Protein AF-A0A7S3APH1-F1 (afdb_monomer)

Sequence (126 aa):
SGLTRVREWVRQRAAGKGGDGRSWQSGADLAVQIRKLVDALNAQDIPTPGSVIDAFNKELITRVVAELREAVSRVKLPMPSETLDARARDEVRIARLKISKQTFGADADTLAGQNGFETAIDGILK

Radius of gyration: 26.79 Å; Cα contacts (8 Å, |Δi|>4): 59; chains: 1; bounding box: 62×33×63 Å

Solvent-accessible surface area (backbone atoms only — not comparable to full-atom values): 7409 Å² total; per-residue (Å²): 110,74,67,59,56,52,53,52,51,47,66,75,65,59,63,63,78,33,77,93,86,39,56,60,86,45,73,64,57,50,52,54,51,54,48,53,51,50,51,34,57,74,67,59,73,52,84,42,77,63,55,53,43,52,51,50,45,52,51,49,52,55,51,44,51,52,51,45,53,52,58,60,67,69,58,76,76,89,67,59,66,72,59,51,51,54,48,52,53,49,50,52,51,53,40,53,54,50,50,46,73,70,48,66,101,57,58,44,67,60,59,52,65,33,68,71,47,50,54,50,48,53,67,71,76,108

Secondary structure (DSSP, 8-state):
-HHHHHHHHHHHH-----GGGPPP-SHHHHHHHHHHHHHHHHTT-S--HHHHHHHHHHHHHHHHHHHHHHHHHTPPSS--HHHHHHHHHHHHHHHHHHHHHH-SSS-HHHHHSSHHHHHHHHHHH-

Foldseek 3Di:
DVVVVVVVVCVVPPPQDDPPPDHDPDPVSVVVVVVVVVVCVVVCVDPDPVNVLVVQLVVLLVVLLVVLLVQLVPDDDDDDPVVSVVSNVVSVVVSLVSSQVRHPPDHSCVSCPPPVNVVSSVVSVD

Structure (mmCIF, N/CA/C/O backbone):
data_AF-A0A7S3APH1-F1
#
_entry.id   AF-A0A7S3APH1-F1
#
loop_
_atom_site.group_PDB
_atom_site.id
_atom_site.type_symbol
_atom_site.label_atom_id
_atom_site.label_alt_id
_atom_site.label_comp_id
_atom_site.label_asym_id
_atom_site.label_entity_id
_atom_site.label_seq_id
_atom_site.pdbx_PDB_ins_code
_atom_site.Cartn_x
_atom_site.Cartn_y
_atom_site.Cartn_z
_atom_site.occupancy
_atom_site.B_iso_or_equiv
_atom_site.auth_seq_id
_atom_site.auth_comp_id
_atom_site.auth_asym_id
_atom_site.auth_atom_id
_atom_site.pdbx_PDB_model_num
ATOM 1 N N . SER A 1 1 ? 39.770 23.652 -35.343 1.00 71.19 1 SER A N 1
ATOM 2 C CA . SER A 1 1 ? 38.312 23.729 -35.110 1.00 71.19 1 SER A CA 1
ATOM 3 C C . SER A 1 1 ? 37.930 22.754 -34.003 1.00 71.19 1 SER A C 1
ATOM 5 O O . SER A 1 1 ? 38.343 21.600 -34.065 1.00 71.19 1 SER A O 1
ATOM 7 N N . GLY A 1 2 ? 37.185 23.195 -32.982 1.00 73.75 2 GLY A N 1
ATOM 8 C CA . GLY A 1 2 ? 36.760 22.339 -31.860 1.00 73.75 2 GLY A CA 1
ATOM 9 C C . GLY A 1 2 ? 35.919 21.129 -32.293 1.00 73.75 2 GLY A C 1
ATOM 10 O O . GLY A 1 2 ? 36.040 20.057 -31.709 1.00 73.75 2 GLY A O 1
ATOM 11 N N . LEU A 1 3 ? 35.171 21.257 -33.393 1.00 75.94 3 LEU A N 1
ATOM 12 C CA . LEU A 1 3 ? 34.396 20.171 -34.007 1.00 75.94 3 LEU A CA 1
ATOM 13 C C . LEU A 1 3 ? 35.266 19.006 -34.497 1.00 75.94 3 LEU A C 1
ATOM 15 O O . LEU A 1 3 ? 34.856 17.850 -34.397 1.00 75.94 3 LEU A O 1
ATOM 19 N N . THR A 1 4 ? 36.476 19.284 -34.988 1.00 80.81 4 THR A N 1
ATOM 20 C CA . THR A 1 4 ? 37.422 18.241 -35.414 1.00 80.81 4 THR A CA 1
ATOM 21 C C . THR A 1 4 ? 37.882 17.409 -34.216 1.00 80.81 4 THR A C 1
ATOM 23 O O . THR A 1 4 ? 37.876 16.184 -34.279 1.00 80.81 4 THR A O 1
ATOM 26 N N . ARG A 1 5 ? 38.161 18.073 -33.087 1.00 79.69 5 ARG A N 1
ATOM 27 C CA . ARG A 1 5 ? 38.590 17.433 -31.834 1.00 79.69 5 ARG A CA 1
ATOM 28 C C . ARG A 1 5 ? 37.489 16.564 -31.224 1.00 79.69 5 ARG A C 1
ATOM 30 O O . ARG A 1 5 ? 37.765 15.470 -30.746 1.00 79.69 5 ARG A O 1
ATOM 37 N N . VAL A 1 6 ? 36.237 17.024 -31.281 1.00 79.88 6 VAL A N 1
ATOM 38 C CA . VAL A 1 6 ? 35.072 16.250 -30.818 1.00 79.88 6 VAL A CA 1
ATOM 39 C C . VAL A 1 6 ? 34.847 15.020 -31.699 1.00 79.88 6 VAL A C 1
ATOM 41 O O . VAL A 1 6 ? 34.651 13.926 -31.178 1.00 79.88 6 VAL A O 1
ATOM 44 N N . ARG A 1 7 ? 34.932 15.158 -33.028 1.00 79.19 7 ARG A N 1
ATOM 45 C CA . ARG A 1 7 ? 34.791 14.024 -33.960 1.00 79.19 7 ARG A CA 1
ATOM 46 C C . ARG A 1 7 ? 35.842 12.942 -33.735 1.00 79.19 7 ARG A C 1
ATOM 48 O O . ARG A 1 7 ? 35.521 11.757 -33.771 1.00 79.19 7 ARG A O 1
ATOM 55 N N . GLU A 1 8 ? 37.082 13.349 -33.503 1.00 78.44 8 GLU A N 1
ATOM 56 C CA . GLU A 1 8 ? 38.196 12.437 -33.260 1.00 78.44 8 GLU A CA 1
ATOM 57 C C . GLU A 1 8 ? 38.066 11.734 -31.904 1.00 78.44 8 GLU A C 1
ATOM 59 O O . GLU A 1 8 ? 38.228 10.518 -31.818 1.00 78.44 8 GLU A O 1
ATOM 64 N N . TRP A 1 9 ? 37.631 12.467 -30.875 1.00 78.25 9 TRP A N 1
ATOM 65 C CA . TRP A 1 9 ? 37.317 11.908 -29.560 1.00 78.25 9 TRP A CA 1
ATOM 66 C C . TRP A 1 9 ? 36.186 10.873 -29.616 1.00 78.25 9 TRP A C 1
ATOM 68 O O . TRP A 1 9 ? 36.313 9.796 -29.033 1.00 78.25 9 TRP A O 1
ATOM 78 N N . VAL A 1 10 ? 35.107 11.159 -30.356 1.00 76.38 10 VAL A N 1
ATOM 79 C CA . VAL A 1 10 ? 33.996 10.213 -30.548 1.00 76.38 10 VAL A CA 1
ATOM 80 C C . VAL A 1 10 ? 34.470 8.979 -31.309 1.00 76.38 10 VAL A C 1
ATOM 82 O O . VAL A 1 10 ? 34.169 7.874 -30.881 1.00 76.38 10 VAL A O 1
ATOM 85 N N . ARG A 1 11 ? 35.263 9.123 -32.379 1.00 72.50 11 ARG A N 1
ATOM 86 C CA . ARG A 1 11 ? 35.810 7.966 -33.113 1.00 72.50 11 ARG A CA 1
ATOM 87 C C . ARG A 1 11 ? 36.689 7.064 -32.252 1.00 72.50 11 ARG A C 1
ATOM 89 O O . ARG A 1 11 ? 36.605 5.852 -32.387 1.00 72.50 11 ARG A O 1
ATOM 96 N N . GLN A 1 12 ? 37.518 7.641 -31.385 1.00 73.12 12 GLN A N 1
ATOM 97 C CA . GLN A 1 12 ? 38.418 6.869 -30.525 1.00 73.12 12 GLN A CA 1
ATOM 98 C C . GLN A 1 12 ? 37.690 6.164 -29.371 1.00 73.12 12 GLN A C 1
ATOM 100 O O . GLN A 1 12 ? 38.168 5.142 -28.889 1.00 73.12 12 GLN A O 1
ATOM 105 N N . ARG A 1 13 ? 36.553 6.705 -28.905 1.00 69.19 13 ARG A N 1
ATOM 106 C CA . ARG A 1 13 ? 35.825 6.189 -27.728 1.00 69.19 13 ARG A CA 1
ATOM 107 C C . ARG A 1 13 ? 34.507 5.491 -28.028 1.00 69.19 13 ARG A C 1
ATOM 109 O O . ARG A 1 13 ? 34.006 4.778 -27.160 1.00 69.19 13 ARG A O 1
ATOM 116 N N . ALA A 1 14 ? 33.944 5.663 -29.218 1.00 64.44 14 ALA A N 1
ATOM 117 C CA . ALA A 1 14 ? 32.793 4.902 -29.678 1.00 64.44 14 ALA A CA 1
ATOM 118 C C . ALA A 1 14 ? 33.245 3.484 -30.058 1.00 64.44 14 ALA A C 1
ATOM 120 O O . ALA A 1 14 ? 33.213 3.087 -31.219 1.00 64.44 14 ALA A O 1
ATOM 121 N N . ALA A 1 15 ? 33.682 2.710 -29.063 1.00 59.44 15 ALA A N 1
ATOM 122 C CA . ALA A 1 15 ? 33.668 1.262 -29.176 1.00 59.44 15 ALA A CA 1
ATOM 123 C C . ALA A 1 15 ? 32.227 0.864 -29.510 1.00 59.44 15 ALA A C 1
ATOM 125 O O . ALA A 1 15 ? 31.302 1.364 -28.863 1.00 59.44 15 ALA A O 1
ATOM 126 N N . GLY A 1 16 ? 32.027 0.033 -30.536 1.00 57.59 16 GLY A N 1
ATOM 127 C CA . GLY A 1 16 ? 30.706 -0.468 -30.906 1.00 57.59 16 GLY A CA 1
ATOM 128 C C . GLY A 1 16 ? 30.073 -1.136 -29.692 1.00 57.59 16 GLY A C 1
ATOM 129 O O . GLY A 1 16 ? 30.406 -2.271 -29.369 1.00 57.59 16 GLY A O 1
ATOM 130 N N . LYS A 1 17 ? 29.224 -0.403 -28.968 1.00 57.47 17 LYS A N 1
ATOM 131 C CA . LYS A 1 17 ? 28.562 -0.905 -27.771 1.00 57.47 17 LYS A CA 1
ATOM 132 C C . LYS A 1 17 ? 27.416 -1.778 -28.236 1.00 57.47 17 LYS A C 1
ATOM 134 O O . LYS A 1 17 ? 26.419 -1.260 -28.722 1.00 57.47 17 LYS A O 1
ATOM 139 N N . GLY A 1 18 ? 27.562 -3.082 -28.086 1.00 57.16 18 GLY A N 1
ATOM 140 C CA . GLY A 1 18 ? 26.416 -3.966 -27.978 1.00 57.16 18 GLY A CA 1
ATOM 141 C C . GLY A 1 18 ? 26.399 -4.661 -26.624 1.00 57.16 18 GLY A C 1
ATOM 142 O O . GLY A 1 18 ? 27.348 -4.580 -25.840 1.00 57.16 18 GLY A O 1
ATOM 143 N N . GLY A 1 19 ? 25.259 -5.273 -26.316 1.00 51.59 19 GLY A N 1
ATOM 144 C CA . GLY A 1 19 ? 25.083 -6.036 -25.085 1.00 51.59 19 GLY A CA 1
ATOM 145 C C . GLY A 1 19 ? 26.003 -7.256 -25.063 1.00 51.59 19 GLY A C 1
ATOM 146 O O . GLY A 1 19 ? 26.282 -7.844 -26.108 1.00 51.59 19 GLY A O 1
ATOM 147 N N . ASP A 1 20 ? 26.450 -7.636 -23.865 1.00 55.00 20 ASP A N 1
ATOM 148 C CA . ASP A 1 20 ? 27.185 -8.885 -23.615 1.00 55.00 20 ASP A CA 1
ATOM 149 C C . ASP A 1 20 ? 28.603 -8.951 -24.230 1.00 55.00 20 ASP A C 1
ATOM 151 O O . ASP A 1 20 ? 29.110 -10.014 -24.584 1.00 55.00 20 ASP A O 1
ATOM 155 N N . GLY A 1 21 ? 29.251 -7.791 -24.406 1.00 56.50 21 GLY A N 1
ATOM 156 C CA . GLY A 1 21 ? 30.622 -7.695 -24.929 1.00 56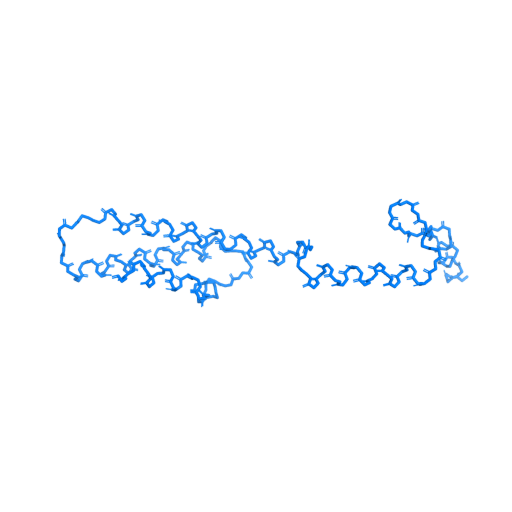.50 21 GLY A CA 1
ATOM 157 C C . GLY A 1 21 ? 30.750 -7.827 -26.453 1.00 56.50 21 GLY A C 1
ATOM 158 O O . GLY A 1 21 ? 31.865 -7.835 -26.971 1.00 56.50 21 GLY A O 1
ATOM 159 N N . ARG A 1 22 ? 29.633 -7.898 -27.189 1.00 58.16 22 ARG A N 1
ATOM 160 C CA . ARG A 1 22 ? 29.608 -7.922 -28.662 1.00 58.16 22 ARG A CA 1
ATOM 161 C C . ARG A 1 22 ? 29.281 -6.544 -29.219 1.00 58.16 22 ARG A C 1
ATOM 163 O O . ARG A 1 22 ? 28.444 -5.852 -28.660 1.00 58.16 22 ARG A O 1
ATOM 170 N N . SER A 1 23 ? 29.889 -6.145 -30.333 1.00 61.75 23 SER A N 1
ATOM 171 C CA . SER A 1 23 ? 29.469 -4.946 -31.066 1.00 61.75 23 SER A CA 1
ATOM 172 C C . SER A 1 23 ? 28.182 -5.222 -31.848 1.00 61.75 23 SER A C 1
ATOM 174 O O . SER A 1 23 ? 28.036 -6.286 -32.448 1.00 61.75 23 SER A O 1
ATOM 176 N N . TRP A 1 24 ? 27.232 -4.280 -31.848 1.00 63.69 24 TRP A N 1
ATOM 177 C CA . TRP A 1 24 ? 26.072 -4.358 -32.743 1.00 63.69 24 TRP A CA 1
ATOM 178 C C . TRP A 1 24 ? 26.559 -4.306 -34.193 1.00 63.69 24 TRP A C 1
ATOM 180 O O . TRP A 1 24 ? 27.200 -3.334 -34.595 1.00 63.69 24 TRP A O 1
ATOM 190 N N . GLN A 1 25 ? 26.308 -5.373 -34.953 1.00 64.12 25 GLN A N 1
ATOM 191 C CA . GLN A 1 25 ? 26.859 -5.549 -36.298 1.00 64.12 25 GLN A CA 1
ATOM 192 C C . GLN A 1 25 ? 26.002 -4.855 -37.366 1.00 64.12 25 GLN A C 1
ATOM 194 O O . GLN A 1 25 ? 26.512 -4.509 -38.430 1.00 64.12 25 GLN A O 1
ATOM 199 N N . SER A 1 26 ? 24.721 -4.595 -37.080 1.00 74.56 26 SER A N 1
ATOM 200 C CA . SER A 1 26 ? 23.793 -3.936 -37.999 1.00 74.56 26 SER A CA 1
ATOM 201 C C . SER A 1 26 ? 22.717 -3.097 -37.292 1.00 74.56 26 SER A C 1
ATOM 203 O O . SER A 1 26 ? 22.434 -3.259 -36.104 1.00 74.56 26 SER A O 1
ATOM 205 N N . GLY A 1 27 ? 22.056 -2.212 -38.049 1.00 71.81 27 GLY A N 1
ATOM 206 C CA . GLY A 1 27 ? 20.876 -1.481 -37.569 1.00 71.81 27 GLY A CA 1
ATOM 207 C C . GLY A 1 27 ? 19.672 -2.387 -37.270 1.00 71.81 27 GLY A C 1
ATOM 208 O O . GLY A 1 27 ? 18.841 -2.040 -36.434 1.00 71.81 27 GLY A O 1
ATOM 209 N N . ALA A 1 28 ? 19.602 -3.567 -37.897 1.00 77.75 28 ALA A N 1
ATOM 210 C CA . ALA A 1 28 ? 18.576 -4.565 -37.604 1.00 77.75 28 ALA A CA 1
ATOM 211 C C . ALA A 1 28 ? 18.768 -5.171 -36.204 1.00 77.75 28 ALA A C 1
ATOM 213 O O . ALA A 1 28 ? 17.794 -5.314 -35.465 1.00 77.75 28 ALA A O 1
ATOM 214 N N . ASP A 1 29 ? 20.015 -5.431 -35.797 1.00 68.38 29 ASP A N 1
ATOM 215 C CA . ASP A 1 29 ? 20.326 -5.923 -34.447 1.00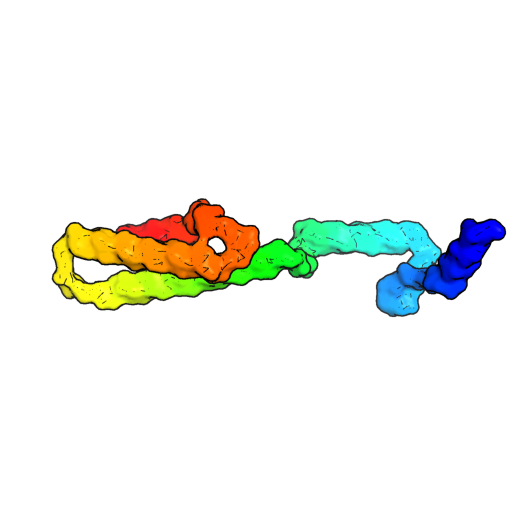 68.38 29 ASP A CA 1
ATOM 216 C C . ASP A 1 29 ? 19.892 -4.918 -33.378 1.00 68.38 29 ASP A C 1
ATOM 218 O O . ASP A 1 29 ? 19.304 -5.290 -32.363 1.00 68.38 29 ASP A O 1
ATOM 222 N N . LEU A 1 30 ? 20.119 -3.628 -33.634 1.00 72.44 30 LEU A N 1
ATOM 223 C CA . LEU A 1 30 ? 19.660 -2.551 -32.763 1.00 72.44 30 LEU A CA 1
ATOM 224 C C . LEU A 1 30 ? 18.129 -2.508 -32.668 1.00 72.44 30 LEU A C 1
ATOM 226 O O . LEU A 1 30 ? 17.585 -2.434 -31.567 1.00 72.44 30 LEU A O 1
ATOM 230 N N . ALA A 1 31 ? 17.425 -2.602 -33.798 1.00 76.38 31 ALA A N 1
ATOM 231 C CA . ALA A 1 31 ? 15.963 -2.597 -33.818 1.00 76.38 31 ALA A CA 1
ATOM 232 C C . ALA A 1 31 ? 15.366 -3.762 -33.008 1.00 76.38 31 ALA A C 1
ATOM 234 O O . ALA A 1 31 ? 14.399 -3.572 -32.271 1.00 76.38 31 ALA A O 1
ATOM 235 N N . VAL A 1 32 ? 15.976 -4.950 -33.081 1.00 77.62 32 VAL A N 1
ATOM 236 C CA . VAL A 1 32 ? 15.568 -6.118 -32.285 1.00 77.62 32 VAL A CA 1
ATOM 237 C C . VAL A 1 32 ? 15.758 -5.870 -30.786 1.00 77.62 32 VAL A C 1
ATOM 239 O O . VAL A 1 32 ? 14.885 -6.227 -29.998 1.00 77.62 32 VAL A O 1
ATOM 242 N N . GLN A 1 33 ? 16.860 -5.241 -30.372 1.00 71.00 33 GLN A N 1
ATOM 243 C CA . GLN A 1 33 ? 17.101 -4.933 -28.956 1.00 71.00 33 GLN A CA 1
ATOM 244 C C . GLN A 1 33 ? 16.170 -3.839 -28.427 1.00 71.00 33 GLN A C 1
ATOM 246 O O . GLN A 1 33 ? 15.653 -3.966 -27.320 1.00 71.00 33 GLN A O 1
ATOM 251 N N . ILE A 1 34 ? 15.897 -2.801 -29.225 1.00 77.50 34 ILE A N 1
ATOM 252 C CA . ILE A 1 34 ? 14.908 -1.770 -28.878 1.00 77.50 34 ILE A CA 1
ATOM 253 C C . ILE A 1 34 ? 13.536 -2.410 -28.691 1.00 77.50 34 ILE A C 1
ATOM 255 O O . ILE A 1 34 ? 12.859 -2.121 -27.710 1.00 77.50 34 ILE A O 1
ATOM 259 N N . ARG A 1 35 ? 13.144 -3.321 -29.588 1.00 79.25 35 ARG A N 1
ATOM 260 C CA . ARG A 1 35 ? 11.867 -4.027 -29.479 1.00 79.25 35 ARG A CA 1
ATOM 261 C C . ARG A 1 35 ? 11.787 -4.868 -28.208 1.00 79.25 35 ARG A C 1
ATOM 263 O O . ARG A 1 35 ? 10.822 -4.730 -27.476 1.00 79.25 35 ARG A O 1
ATOM 270 N N . LYS A 1 36 ? 12.831 -5.640 -27.888 1.00 71.25 36 LYS A N 1
ATOM 271 C CA . LYS A 1 36 ? 12.909 -6.401 -26.627 1.00 71.25 36 LYS A CA 1
ATOM 272 C C . LYS A 1 36 ? 12.800 -5.509 -25.393 1.00 71.25 36 LYS A C 1
ATOM 274 O O . LYS A 1 36 ? 12.134 -5.882 -24.436 1.00 71.25 36 LYS A O 1
ATOM 279 N N . LEU A 1 37 ? 13.441 -4.341 -25.413 1.00 67.81 37 LEU A N 1
ATOM 280 C CA . LEU A 1 37 ? 13.355 -3.379 -24.317 1.00 67.81 37 LEU A CA 1
ATOM 281 C C . LEU A 1 37 ? 11.937 -2.813 -24.182 1.00 67.81 37 LEU A C 1
ATOM 283 O O . LEU A 1 37 ? 11.419 -2.745 -23.076 1.00 67.81 37 LEU A O 1
ATOM 287 N N . VAL A 1 38 ? 11.304 -2.433 -25.293 1.00 76.69 38 VAL A N 1
ATOM 288 C CA . VAL A 1 38 ? 9.918 -1.941 -25.304 1.00 76.69 38 VAL A CA 1
ATOM 289 C C . VAL A 1 38 ? 8.949 -3.024 -24.838 1.00 76.69 38 VAL A C 1
ATOM 291 O O . VAL A 1 38 ? 8.078 -2.737 -24.026 1.00 76.69 38 VAL A O 1
ATOM 294 N N . ASP A 1 39 ? 9.128 -4.266 -25.281 1.00 74.44 39 ASP A N 1
ATOM 295 C CA . ASP A 1 39 ? 8.304 -5.398 -24.858 1.00 74.44 39 ASP A CA 1
ATOM 296 C C . ASP A 1 39 ? 8.475 -5.674 -23.354 1.00 74.44 39 ASP A C 1
ATOM 298 O O . ASP A 1 39 ? 7.481 -5.843 -22.658 1.00 74.44 39 ASP A O 1
ATOM 302 N N . ALA A 1 40 ? 9.702 -5.621 -22.823 1.00 63.75 40 ALA A N 1
ATOM 303 C CA . ALA A 1 40 ? 9.969 -5.772 -21.388 1.00 63.75 40 ALA A CA 1
ATOM 304 C C . ALA A 1 40 ? 9.411 -4.609 -20.545 1.00 63.75 40 ALA A C 1
ATOM 306 O O . ALA A 1 40 ? 8.900 -4.824 -19.447 1.00 63.75 40 ALA A O 1
ATOM 307 N N . LEU A 1 41 ? 9.472 -3.376 -21.061 1.00 61.22 41 LEU A N 1
ATOM 308 C CA . LEU A 1 41 ? 8.847 -2.210 -20.428 1.00 61.22 41 LEU A CA 1
ATOM 309 C C . LEU A 1 41 ? 7.320 -2.343 -20.411 1.00 61.22 41 LEU A C 1
ATOM 311 O O . LEU A 1 41 ? 6.695 -2.105 -19.380 1.00 61.22 41 LEU A 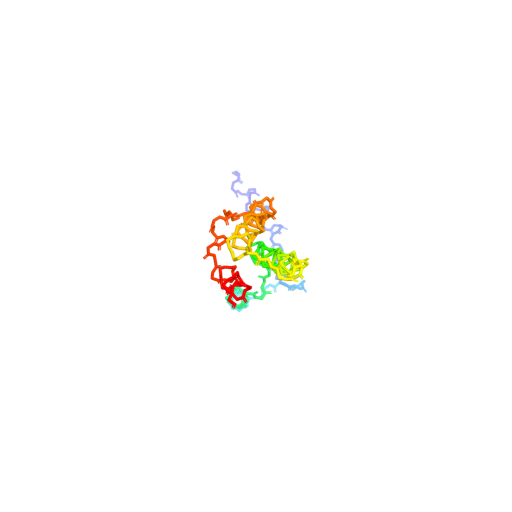O 1
ATOM 315 N N . ASN A 1 42 ? 6.727 -2.765 -21.529 1.00 69.06 42 ASN A N 1
ATOM 316 C CA . ASN A 1 42 ? 5.288 -2.999 -21.645 1.00 69.06 42 ASN A CA 1
ATOM 317 C C . ASN A 1 42 ? 4.819 -4.167 -20.767 1.00 69.06 42 ASN A C 1
ATOM 319 O O . ASN A 1 42 ? 3.717 -4.121 -20.230 1.00 69.06 42 ASN A O 1
ATOM 323 N N . ALA A 1 43 ? 5.652 -5.195 -20.599 1.00 68.38 43 ALA A N 1
ATOM 324 C CA . ALA A 1 43 ? 5.377 -6.344 -19.742 1.00 68.38 43 ALA A CA 1
ATOM 325 C C . ALA A 1 43 ? 5.558 -6.053 -18.240 1.00 68.38 43 ALA A C 1
ATOM 327 O O . ALA A 1 43 ? 5.293 -6.935 -17.430 1.00 68.38 43 ALA A O 1
ATOM 328 N N . GLN A 1 44 ? 6.006 -4.847 -17.856 1.00 58.84 44 GLN A N 1
ATOM 329 C CA . GLN A 1 44 ? 6.415 -4.512 -16.481 1.00 58.84 44 GLN A CA 1
ATOM 330 C C . GLN A 1 44 ? 7.515 -5.438 -15.915 1.00 58.84 44 GLN A C 1
ATOM 332 O O . GLN A 1 44 ? 7.728 -5.479 -14.706 1.00 58.84 44 GLN A O 1
ATOM 337 N N . ASP A 1 45 ? 8.256 -6.139 -16.780 1.00 61.25 45 ASP A N 1
ATOM 338 C CA . ASP A 1 45 ? 9.322 -7.083 -16.401 1.00 61.25 45 ASP A CA 1
ATOM 339 C C . ASP A 1 45 ? 10.580 -6.368 -15.878 1.00 61.25 45 ASP A C 1
ATOM 341 O O . ASP A 1 45 ? 11.447 -6.970 -15.244 1.00 61.25 45 ASP A O 1
ATOM 345 N N . ILE A 1 46 ? 10.692 -5.064 -16.139 1.00 55.91 46 ILE A N 1
ATOM 346 C CA . ILE A 1 46 ? 11.738 -4.209 -15.581 1.00 55.91 46 ILE A CA 1
ATOM 347 C C . ILE A 1 46 ? 11.137 -3.474 -14.383 1.00 55.91 46 ILE A C 1
ATOM 349 O O . ILE A 1 46 ? 10.223 -2.669 -14.584 1.00 55.91 46 ILE A O 1
ATOM 353 N N . PRO A 1 47 ? 11.662 -3.675 -13.157 1.00 53.69 47 PRO A N 1
ATOM 354 C CA . PRO A 1 47 ? 11.263 -2.877 -12.013 1.00 53.69 47 PRO A CA 1
ATOM 355 C C . PRO A 1 47 ? 11.538 -1.408 -12.327 1.00 53.69 47 PRO A C 1
ATOM 357 O O . PRO A 1 47 ? 12.687 -0.970 -12.413 1.00 53.69 47 PRO A O 1
ATOM 360 N N . THR A 1 48 ? 10.479 -0.641 -12.542 1.00 61.69 48 THR A N 1
ATOM 361 C CA . THR A 1 48 ? 10.589 0.810 -12.622 1.00 61.69 48 THR A CA 1
ATOM 362 C C . THR A 1 48 ? 10.640 1.358 -11.194 1.00 61.69 48 THR A C 1
ATOM 364 O O . THR A 1 48 ? 10.126 0.729 -10.267 1.00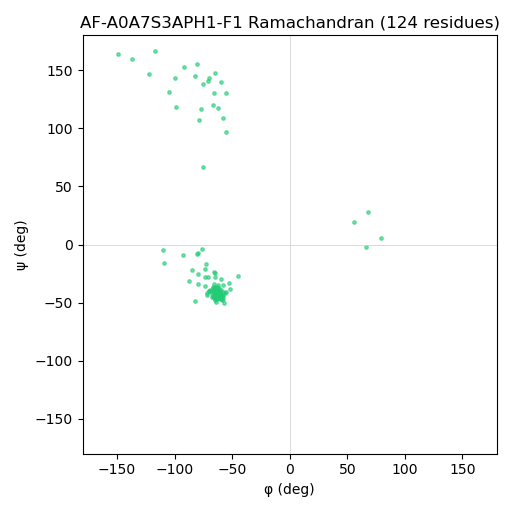 61.69 48 THR A O 1
ATOM 367 N N . PRO A 1 49 ? 11.218 2.547 -10.963 1.00 60.12 49 PRO A N 1
ATOM 368 C CA . PRO A 1 49 ? 11.129 3.189 -9.652 1.00 60.12 49 PRO A CA 1
ATOM 369 C C . PRO A 1 49 ? 9.678 3.303 -9.149 1.00 60.12 49 PRO A C 1
ATOM 371 O O . PRO A 1 49 ? 9.432 3.137 -7.958 1.00 60.12 49 PRO A O 1
ATOM 374 N N . GLY A 1 50 ? 8.715 3.489 -10.064 1.00 61.47 50 GLY A N 1
ATOM 375 C CA . GLY A 1 50 ? 7.281 3.461 -9.762 1.00 61.47 50 GLY A CA 1
ATOM 376 C C . GLY A 1 50 ? 6.796 2.100 -9.258 1.00 61.47 50 GLY A C 1
ATOM 377 O O . GLY A 1 50 ? 6.175 2.040 -8.205 1.00 61.47 50 GLY A O 1
ATOM 378 N N . SER A 1 51 ? 7.168 0.992 -9.912 1.00 64.56 51 SER A N 1
ATOM 379 C CA . SER A 1 51 ? 6.737 -0.348 -9.478 1.00 64.56 51 SER A CA 1
ATOM 380 C C . SER A 1 51 ? 7.297 -0.752 -8.109 1.00 64.56 51 SER A C 1
ATOM 382 O O . SER A 1 51 ? 6.677 -1.537 -7.396 1.00 64.56 51 SER A O 1
ATOM 384 N N . VAL A 1 52 ? 8.462 -0.222 -7.720 1.00 66.75 52 VAL A N 1
ATOM 385 C CA . VAL A 1 52 ? 9.030 -0.438 -6.377 1.00 66.75 52 VAL A CA 1
ATOM 386 C C . VAL A 1 52 ? 8.242 0.334 -5.317 1.00 66.75 52 VAL A C 1
ATOM 388 O O . VAL A 1 52 ? 7.934 -0.219 -4.262 1.00 66.75 52 VAL A O 1
ATOM 391 N N . ILE A 1 53 ? 7.881 1.588 -5.605 1.00 73.50 53 ILE A N 1
ATOM 392 C CA . ILE A 1 53 ? 7.045 2.411 -4.719 1.00 73.50 53 ILE A CA 1
ATOM 393 C C . ILE A 1 53 ? 5.659 1.774 -4.553 1.00 73.50 53 ILE A C 1
ATOM 395 O O . ILE A 1 53 ? 5.173 1.645 -3.431 1.00 73.50 53 ILE A O 1
ATOM 399 N N . ASP A 1 54 ? 5.056 1.303 -5.644 1.00 72.62 54 ASP A N 1
ATOM 400 C CA . ASP A 1 54 ? 3.750 0.644 -5.618 1.00 72.62 54 ASP A CA 1
ATOM 401 C C . ASP A 1 54 ? 3.779 -0.662 -4.816 1.00 72.62 54 ASP A C 1
ATOM 403 O O . ASP A 1 54 ? 2.878 -0.923 -4.016 1.00 72.62 54 ASP A O 1
ATOM 407 N N . ALA A 1 55 ? 4.835 -1.470 -4.970 1.00 75.44 55 ALA A N 1
ATOM 408 C CA . ALA A 1 55 ? 5.020 -2.686 -4.183 1.00 75.44 55 ALA A CA 1
ATOM 409 C C . ALA A 1 55 ? 5.142 -2.380 -2.681 1.00 75.44 55 ALA A C 1
ATOM 411 O O . ALA A 1 55 ? 4.483 -3.031 -1.868 1.00 75.44 55 ALA A O 1
ATOM 412 N N . PHE A 1 56 ? 5.917 -1.353 -2.318 1.00 78.06 56 PHE A N 1
ATOM 413 C CA . PHE A 1 56 ? 6.070 -0.926 -0.928 1.00 78.06 56 PHE A CA 1
ATOM 414 C C . PHE A 1 56 ? 4.751 -0.413 -0.338 1.00 78.06 56 PHE A C 1
ATOM 416 O O . PHE A 1 56 ? 4.355 -0.814 0.757 1.00 78.06 56 PHE A O 1
ATOM 423 N N . ASN A 1 57 ? 4.035 0.438 -1.076 1.00 79.31 57 ASN A N 1
ATOM 424 C CA . ASN A 1 57 ? 2.752 0.983 -0.642 1.00 79.31 57 ASN A CA 1
ATOM 425 C C . ASN A 1 57 ? 1.694 -0.129 -0.494 1.00 79.31 57 ASN A C 1
ATOM 427 O O . ASN A 1 57 ? 0.927 -0.130 0.470 1.00 79.31 57 ASN A O 1
ATOM 431 N N . LYS A 1 58 ? 1.693 -1.138 -1.375 1.00 82.44 58 LYS A N 1
ATOM 432 C CA . LYS A 1 58 ? 0.818 -2.318 -1.261 1.00 82.44 58 LYS A CA 1
ATOM 433 C C . LYS A 1 58 ? 1.132 -3.164 -0.025 1.00 82.44 58 LYS A C 1
ATOM 435 O O . LYS A 1 58 ? 0.215 -3.619 0.665 1.00 82.44 58 LYS A O 1
ATOM 440 N N . GLU A 1 59 ? 2.411 -3.376 0.270 1.00 83.31 59 GLU A N 1
ATOM 441 C CA . GLU A 1 59 ? 2.839 -4.092 1.473 1.00 83.31 59 GLU A CA 1
ATOM 442 C C . GLU A 1 59 ? 2.446 -3.328 2.746 1.00 83.31 59 GLU A C 1
ATOM 444 O O . GLU A 1 59 ? 1.907 -3.915 3.688 1.00 83.31 59 GLU A O 1
ATOM 449 N N . LEU A 1 60 ? 2.636 -2.005 2.750 1.00 83.12 60 LEU A N 1
ATOM 450 C CA . LEU A 1 60 ? 2.218 -1.123 3.837 1.00 83.12 60 LEU A CA 1
ATOM 451 C C . LEU A 1 60 ? 0.713 -1.236 4.111 1.00 83.12 60 LEU A C 1
ATOM 453 O O . LEU A 1 60 ? 0.324 -1.456 5.258 1.00 83.12 60 LEU A O 1
ATOM 457 N N . ILE A 1 61 ? -0.125 -1.127 3.074 1.00 83.38 61 ILE A N 1
ATOM 458 C CA . ILE A 1 61 ? -1.584 -1.262 3.205 1.00 83.38 61 ILE A CA 1
ATOM 459 C C . ILE A 1 61 ? -1.935 -2.628 3.801 1.00 83.38 61 ILE A C 1
ATOM 461 O O . ILE A 1 61 ? -2.698 -2.703 4.762 1.00 83.38 61 ILE A O 1
ATOM 465 N N . THR A 1 62 ? -1.335 -3.702 3.283 1.00 84.88 62 THR A N 1
ATOM 466 C CA . THR A 1 62 ? -1.583 -5.072 3.760 1.00 84.88 62 THR A CA 1
ATOM 467 C C . THR A 1 62 ? -1.275 -5.211 5.253 1.00 84.88 62 THR A C 1
ATOM 469 O O . THR A 1 62 ? -2.077 -5.763 6.009 1.00 84.88 62 THR A O 1
ATOM 472 N N . ARG A 1 63 ? -0.143 -4.658 5.700 1.00 87.00 63 ARG A N 1
ATOM 473 C CA . ARG A 1 63 ? 0.270 -4.673 7.108 1.00 87.00 63 ARG A CA 1
ATOM 474 C C . ARG A 1 63 ? -0.686 -3.879 7.996 1.00 87.00 63 ARG A C 1
ATOM 476 O O . ARG A 1 63 ? -1.129 -4.383 9.022 1.00 87.00 63 ARG A O 1
ATOM 483 N N . VAL A 1 64 ? -1.038 -2.659 7.591 1.00 87.19 64 VAL A N 1
ATOM 484 C CA . VAL A 1 64 ? -1.924 -1.783 8.373 1.00 87.19 64 VAL A CA 1
ATOM 485 C C . VAL A 1 64 ? -3.329 -2.378 8.499 1.00 87.19 64 VAL A C 1
ATOM 487 O O . VAL A 1 64 ? -3.931 -2.300 9.568 1.00 87.19 64 VAL A O 1
ATOM 490 N N . VAL A 1 65 ? -3.843 -3.017 7.446 1.00 86.00 65 VAL A N 1
ATOM 491 C CA . VAL A 1 65 ? -5.130 -3.730 7.483 1.00 86.00 65 VAL A CA 1
ATOM 492 C C . VAL A 1 65 ? -5.077 -4.920 8.446 1.00 86.00 65 VAL A C 1
ATOM 494 O O . VAL A 1 65 ? -6.022 -5.133 9.207 1.00 86.00 65 VAL A O 1
ATOM 497 N N . ALA A 1 66 ? -3.980 -5.681 8.459 1.00 87.50 66 ALA A N 1
ATOM 498 C CA . ALA A 1 66 ? -3.803 -6.776 9.412 1.00 87.50 66 ALA A CA 1
ATOM 499 C C . ALA A 1 66 ? -3.786 -6.267 10.865 1.00 87.50 66 ALA A C 1
ATOM 501 O O . ALA A 1 66 ? -4.480 -6.821 11.717 1.00 87.50 66 ALA A O 1
ATOM 502 N N . GLU A 1 67 ? -3.075 -5.168 11.134 1.00 88.56 67 GLU A N 1
ATOM 503 C CA . GLU A 1 67 ? -3.059 -4.518 12.451 1.00 88.56 67 GLU A CA 1
ATOM 504 C C . GLU A 1 67 ? -4.447 -4.011 12.870 1.00 88.56 67 GLU A C 1
ATOM 506 O O . GLU A 1 67 ? -4.844 -4.194 14.021 1.00 88.56 67 GLU A O 1
ATOM 511 N N . LEU A 1 68 ? -5.203 -3.409 11.945 1.00 86.31 68 LEU A N 1
ATOM 512 C CA . LEU A 1 68 ? -6.580 -2.973 12.188 1.00 86.31 68 LEU A CA 1
ATOM 513 C C . LEU A 1 68 ? -7.470 -4.160 12.571 1.00 86.31 68 LEU A C 1
ATOM 515 O O . LEU A 1 68 ? -8.205 -4.095 13.555 1.00 86.31 68 LEU A O 1
ATOM 519 N N . ARG A 1 69 ? -7.377 -5.266 11.825 1.00 87.00 69 ARG A N 1
ATOM 520 C CA . ARG A 1 69 ? -8.139 -6.486 12.107 1.00 87.00 69 ARG A CA 1
ATOM 521 C C . ARG A 1 69 ? -7.806 -7.048 13.485 1.00 87.00 69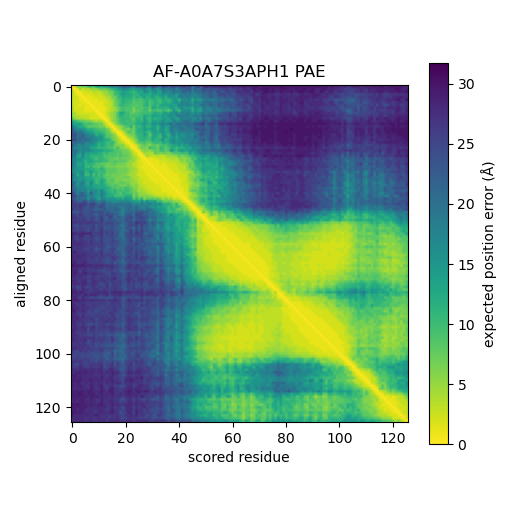 ARG A C 1
ATOM 523 O O . ARG A 1 69 ? -8.713 -7.428 14.223 1.00 87.00 69 ARG A O 1
ATOM 530 N N . GLU A 1 70 ? -6.527 -7.075 13.853 1.00 88.12 70 GLU A N 1
ATOM 531 C CA . GLU A 1 70 ? -6.127 -7.476 15.199 1.00 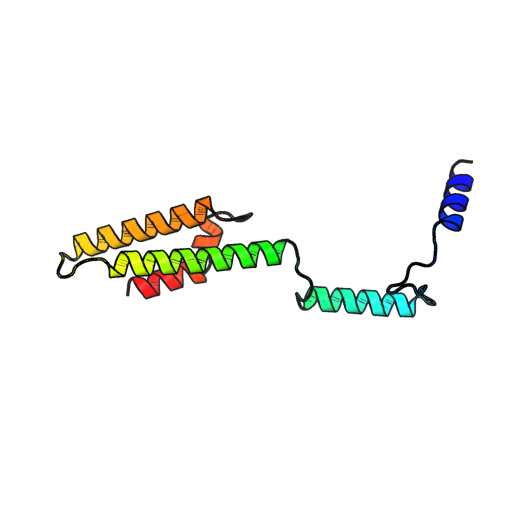88.12 70 GLU A CA 1
ATOM 532 C C . GLU A 1 70 ? -6.696 -6.542 16.270 1.00 88.12 70 GLU A C 1
ATOM 534 O O . GLU A 1 70 ? -7.229 -7.024 17.270 1.00 88.12 70 GLU A O 1
ATOM 539 N N . ALA A 1 71 ? -6.613 -5.225 16.070 1.00 85.19 71 ALA A N 1
ATOM 540 C CA . ALA A 1 71 ? -7.112 -4.239 17.023 1.00 85.19 71 ALA A CA 1
ATOM 541 C C . ALA A 1 71 ? -8.619 -4.400 17.270 1.00 85.19 71 ALA A C 1
ATOM 543 O O . ALA A 1 71 ? -9.050 -4.457 18.423 1.00 85.19 71 ALA A O 1
ATOM 544 N N . VAL A 1 72 ? -9.400 -4.577 16.201 1.00 84.31 72 VAL A N 1
ATOM 545 C CA . VAL A 1 72 ? -10.845 -4.833 16.285 1.00 84.31 72 VAL A CA 1
ATOM 546 C C . VAL A 1 72 ? -11.132 -6.187 16.949 1.00 84.31 72 VAL A C 1
ATOM 548 O O . VAL A 1 72 ? -12.013 -6.273 17.799 1.00 84.31 72 VAL A O 1
ATOM 551 N N . SER A 1 73 ? -10.354 -7.237 16.659 1.00 84.19 73 SER A N 1
ATOM 552 C CA . SER A 1 73 ? -10.559 -8.570 17.261 1.00 84.19 73 SER A CA 1
ATOM 553 C C . SER A 1 73 ? -10.310 -8.632 18.775 1.00 84.19 73 SER A C 1
ATOM 555 O O . SER A 1 73 ? -10.835 -9.512 19.455 1.00 84.19 73 SER A O 1
ATOM 557 N N . ARG A 1 74 ? -9.512 -7.706 19.324 1.00 86.06 74 ARG A N 1
ATOM 558 C CA . ARG A 1 74 ? -9.200 -7.634 20.764 1.00 86.06 74 ARG A CA 1
ATOM 559 C C . ARG A 1 74 ? -10.305 -6.967 21.581 1.00 86.06 74 ARG A C 1
ATOM 561 O O . ARG A 1 74 ? -10.232 -6.959 22.813 1.00 86.06 74 ARG A O 1
ATOM 568 N N . VAL A 1 75 ? -11.311 -6.400 20.921 1.00 83.31 75 VAL A N 1
ATOM 569 C CA . VAL A 1 75 ? -12.458 -5.783 21.579 1.00 83.31 75 VAL A CA 1
ATOM 570 C C . VAL A 1 75 ? -13.267 -6.863 22.299 1.00 83.31 75 VAL A C 1
ATOM 572 O O . VAL A 1 75 ? -13.754 -7.817 21.696 1.00 83.31 75 VAL A O 1
ATOM 575 N N . LYS A 1 76 ? -13.404 -6.725 23.621 1.00 80.81 76 LYS A N 1
ATOM 576 C CA . LYS A 1 76 ? -14.200 -7.649 24.433 1.00 80.81 76 LYS A CA 1
ATOM 577 C C . LYS A 1 76 ? -15.684 -7.342 24.260 1.00 80.81 76 LYS A C 1
ATOM 579 O O . LYS A 1 76 ? -16.147 -6.276 24.654 1.00 80.81 76 LYS A O 1
ATOM 584 N N . LEU A 1 77 ? -16.412 -8.302 23.703 1.00 82.81 77 LEU A N 1
ATOM 585 C CA . LEU A 1 77 ? -17.868 -8.285 23.592 1.00 82.81 77 LEU A CA 1
ATOM 586 C C . LEU A 1 77 ? -18.504 -8.992 24.811 1.00 82.81 77 LEU A C 1
ATOM 588 O O . LEU A 1 77 ? -17.870 -9.886 25.377 1.00 82.81 77 LEU A O 1
ATOM 592 N N . PRO A 1 78 ? -19.743 -8.645 25.215 1.00 85.44 78 PRO A N 1
ATOM 593 C CA . PRO A 1 78 ? -20.634 -7.656 24.606 1.00 85.44 78 PRO A CA 1
ATOM 594 C C . PRO A 1 78 ? -20.319 -6.220 25.046 1.00 85.44 78 PRO A C 1
ATOM 596 O O . PRO A 1 78 ? -19.980 -5.963 26.198 1.00 85.44 78 PRO A O 1
ATOM 599 N N . MET A 1 79 ? -20.489 -5.275 24.125 1.00 82.94 79 MET A N 1
ATOM 600 C CA . MET A 1 79 ? -20.419 -3.841 24.399 1.00 82.94 79 MET A CA 1
ATOM 601 C C . MET A 1 79 ? -21.554 -3.110 23.668 1.00 82.94 79 MET A C 1
ATOM 603 O O . MET A 1 79 ? -22.089 -3.659 22.701 1.00 82.94 79 MET A O 1
ATOM 607 N N . PRO A 1 80 ? -21.933 -1.893 24.096 1.00 87.12 80 PRO A N 1
ATOM 608 C CA . PRO A 1 80 ? -22.940 -1.100 23.396 1.00 87.12 80 PRO A CA 1
ATOM 609 C C . PRO A 1 80 ? -22.516 -0.808 21.952 1.00 87.12 80 PRO A C 1
ATOM 611 O O . PRO A 1 80 ? -21.351 -0.489 21.704 1.00 87.12 80 PRO A O 1
ATOM 614 N N . SER A 1 81 ? -23.463 -0.878 21.012 1.00 83.12 81 SER A N 1
ATOM 615 C CA . SER A 1 81 ? -23.208 -0.665 19.578 1.00 83.12 81 SER A CA 1
ATOM 616 C C . SER A 1 81 ? -22.571 0.694 19.293 1.00 83.12 81 SER A C 1
ATOM 618 O O . SER A 1 81 ? -21.598 0.772 18.558 1.00 83.12 81 SER A O 1
ATOM 620 N N . GLU A 1 82 ? -23.036 1.753 19.955 1.00 84.44 82 GLU A N 1
ATOM 621 C CA . GLU A 1 82 ? -22.478 3.101 19.801 1.00 84.44 82 GLU A CA 1
ATOM 622 C C . GLU A 1 82 ? -20.998 3.168 20.217 1.00 84.44 82 GLU A C 1
ATOM 624 O O . GLU A 1 82 ? -20.181 3.833 19.581 1.00 84.44 82 GLU A O 1
ATOM 629 N N . THR A 1 83 ? -20.624 2.428 21.265 1.00 83.94 83 THR A N 1
ATOM 630 C CA . THR A 1 83 ? -19.234 2.344 21.726 1.00 83.94 83 THR A CA 1
ATOM 631 C C . THR A 1 83 ? -18.382 1.488 20.787 1.00 83.94 83 THR A C 1
ATOM 633 O O . THR A 1 83 ? -17.211 1.806 20.572 1.00 83.94 83 THR A O 1
ATOM 636 N N . LEU A 1 84 ? -18.956 0.428 20.208 1.00 83.19 84 LEU A N 1
ATOM 637 C CA . LEU A 1 84 ? -18.302 -0.396 19.190 1.00 83.19 84 LEU A CA 1
ATOM 638 C C . LEU A 1 84 ? -18.021 0.421 17.921 1.00 83.19 84 LEU A C 1
ATOM 640 O O . LEU A 1 84 ? -16.890 0.424 17.442 1.00 83.19 84 LEU A O 1
ATOM 644 N N . ASP A 1 85 ? -19.006 1.184 17.444 1.00 84.19 85 ASP A N 1
ATOM 645 C CA . ASP A 1 85 ? -18.887 2.050 16.268 1.00 84.19 85 ASP A CA 1
ATOM 646 C C . ASP A 1 85 ? -17.850 3.154 16.484 1.00 84.19 85 ASP A C 1
ATOM 648 O O . ASP A 1 85 ? -17.001 3.403 15.625 1.00 84.19 85 ASP A O 1
ATOM 652 N N . ALA A 1 86 ? -17.881 3.809 17.649 1.00 85.56 86 ALA A N 1
ATOM 653 C CA . ALA A 1 86 ? -16.896 4.825 18.004 1.00 85.56 86 ALA A CA 1
ATOM 654 C C . ALA A 1 86 ? -15.477 4.241 18.042 1.00 85.56 86 ALA A C 1
ATOM 656 O O . ALA A 1 86 ? -14.540 4.859 17.530 1.00 85.56 86 ALA A O 1
ATOM 657 N N . ARG A 1 87 ? -15.314 3.031 18.596 1.00 84.62 87 ARG A N 1
ATOM 658 C CA . ARG A 1 87 ? -14.018 2.352 18.649 1.00 84.62 87 ARG A CA 1
ATOM 659 C C . ARG A 1 87 ? -13.533 1.948 17.261 1.00 84.62 87 ARG A C 1
ATOM 661 O O . ARG A 1 87 ? -12.382 2.213 16.932 1.00 84.62 87 ARG A O 1
ATOM 668 N N . ALA A 1 88 ? -14.401 1.368 16.438 1.00 84.19 88 ALA A N 1
ATOM 669 C CA . ALA A 1 88 ? -14.077 0.986 15.070 1.00 84.19 88 ALA A CA 1
ATOM 670 C C . ALA A 1 88 ? -13.620 2.194 14.235 1.00 84.19 88 ALA A C 1
ATOM 672 O O . ALA A 1 88 ? -12.594 2.130 13.557 1.00 84.19 88 ALA A O 1
ATOM 673 N N . ARG A 1 89 ? -14.321 3.333 14.344 1.00 85.12 89 ARG A N 1
ATOM 674 C CA . ARG A 1 89 ? -13.923 4.584 13.677 1.00 85.12 89 ARG A CA 1
ATOM 675 C C . ARG A 1 89 ? -12.565 5.095 14.152 1.00 85.12 89 ARG A C 1
ATOM 677 O O . ARG A 1 89 ? -11.790 5.585 13.331 1.00 85.12 89 ARG A O 1
ATOM 684 N N . ASP A 1 90 ? -12.264 4.988 15.444 1.00 88.50 90 ASP A N 1
ATOM 685 C CA . ASP A 1 90 ? -10.971 5.422 15.977 1.00 88.50 90 ASP A CA 1
ATOM 686 C C . ASP A 1 90 ? -9.815 4.548 15.470 1.00 88.50 90 ASP A C 1
ATOM 688 O O . ASP A 1 90 ? -8.798 5.074 15.018 1.00 88.50 90 ASP A O 1
ATOM 692 N 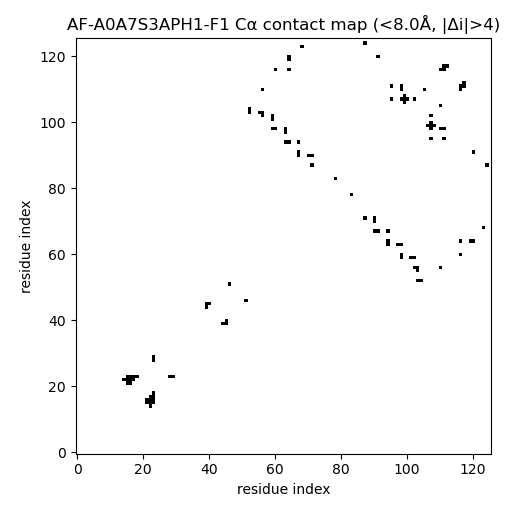N . GLU A 1 91 ? -9.994 3.226 15.436 1.00 87.12 91 GLU A N 1
ATOM 693 C CA . GLU A 1 91 ? -8.984 2.307 14.895 1.00 87.12 91 GLU A CA 1
ATOM 694 C C . GLU A 1 91 ? -8.768 2.528 13.383 1.00 87.12 91 GLU A C 1
ATOM 696 O O . GLU A 1 91 ? -7.627 2.572 12.913 1.00 87.12 91 GLU A O 1
ATOM 701 N N . VAL A 1 92 ? -9.837 2.783 12.616 1.00 85.75 92 VAL A N 1
ATOM 702 C CA . VAL A 1 92 ? -9.741 3.166 11.192 1.00 85.75 92 VAL A CA 1
ATOM 703 C C . VAL A 1 92 ? -8.993 4.489 11.020 1.00 85.75 92 VAL A C 1
ATOM 705 O O . VAL A 1 92 ? -8.138 4.615 10.140 1.00 85.75 92 VAL A O 1
ATOM 708 N N . ARG A 1 93 ? -9.262 5.483 11.871 1.00 86.00 93 ARG A N 1
ATOM 709 C CA . ARG A 1 93 ? -8.550 6.768 11.862 1.00 86.00 93 ARG A CA 1
ATOM 710 C C . ARG A 1 93 ? -7.056 6.578 12.146 1.00 86.00 93 ARG A C 1
ATOM 712 O O . ARG A 1 93 ? -6.225 7.194 11.479 1.00 86.00 93 ARG A O 1
ATOM 719 N N . ILE A 1 94 ? -6.700 5.714 13.098 1.00 87.62 94 ILE A N 1
ATOM 720 C CA . ILE A 1 94 ? -5.305 5.370 13.411 1.00 87.62 94 ILE A CA 1
ATOM 721 C C . ILE A 1 94 ? -4.635 4.672 12.219 1.00 87.62 94 ILE A C 1
ATOM 723 O O . ILE A 1 94 ? -3.511 5.030 11.861 1.00 87.62 94 ILE A O 1
ATOM 727 N N . ALA A 1 95 ? -5.321 3.730 11.568 1.00 85.31 95 ALA A N 1
ATOM 728 C CA . ALA A 1 95 ? -4.834 3.069 10.359 1.00 85.31 95 ALA A CA 1
ATOM 729 C C . ALA A 1 95 ? -4.575 4.068 9.213 1.00 85.31 95 ALA A C 1
ATOM 731 O O . ALA A 1 95 ? -3.489 4.059 8.629 1.00 85.31 95 ALA A O 1
ATOM 732 N N . ARG A 1 96 ? -5.505 5.000 8.952 1.00 83.81 96 ARG A N 1
ATOM 733 C CA . ARG A 1 96 ? -5.316 6.072 7.951 1.00 83.81 96 ARG A CA 1
ATOM 734 C C . ARG A 1 96 ? -4.097 6.943 8.263 1.00 83.81 96 ARG A C 1
ATOM 736 O O . ARG A 1 96 ? -3.292 7.221 7.377 1.00 83.81 96 ARG A O 1
ATOM 743 N N . LEU A 1 97 ? -3.908 7.319 9.529 1.00 85.06 97 LEU A N 1
ATOM 744 C CA . LEU A 1 97 ? -2.737 8.089 9.963 1.00 85.06 97 LEU A CA 1
ATOM 745 C C . 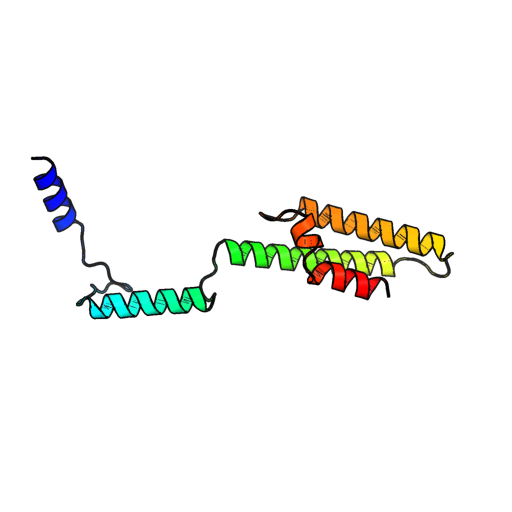LEU A 1 97 ? -1.419 7.325 9.769 1.00 85.06 97 LEU A C 1
ATOM 747 O O . LEU A 1 97 ? -0.408 7.937 9.424 1.00 85.06 97 LEU A O 1
ATOM 751 N N . LYS A 1 98 ? -1.403 6.004 9.984 1.00 84.62 98 LYS A N 1
ATOM 752 C CA . LYS A 1 98 ? -0.214 5.171 9.742 1.00 84.62 98 LYS A CA 1
ATOM 753 C C . LYS A 1 98 ? 0.147 5.121 8.261 1.00 84.62 98 LYS A C 1
ATOM 755 O O . LYS A 1 98 ? 1.311 5.336 7.932 1.00 84.62 98 LYS A O 1
ATOM 760 N N . ILE A 1 99 ? -0.839 4.912 7.387 1.00 82.81 99 ILE A N 1
ATOM 761 C CA . ILE A 1 99 ? -0.636 4.935 5.931 1.00 82.81 99 ILE A CA 1
ATOM 762 C C . ILE A 1 99 ? -0.094 6.298 5.508 1.00 82.81 99 ILE A C 1
ATOM 764 O O . ILE A 1 99 ? 0.937 6.363 4.846 1.00 82.81 99 ILE A O 1
ATOM 768 N N . SER A 1 100 ? -0.709 7.385 5.980 1.00 80.81 100 SER A N 1
ATOM 769 C CA . SER A 1 100 ? -0.276 8.749 5.669 1.00 80.81 100 SER A CA 1
ATOM 770 C C . SER A 1 100 ? 1.191 9.018 6.008 1.00 80.81 100 SER A C 1
ATOM 772 O O . SER A 1 100 ? 1.900 9.642 5.226 1.00 80.81 100 SER A O 1
ATOM 774 N N . LYS A 1 101 ? 1.669 8.518 7.152 1.00 81.62 101 LYS A N 1
ATOM 775 C CA . LYS A 1 101 ? 3.046 8.751 7.608 1.00 81.62 101 LYS A CA 1
ATOM 776 C C . LYS A 1 101 ? 4.092 7.864 6.939 1.00 81.62 101 LYS A C 1
ATOM 778 O O . LYS A 1 101 ? 5.264 8.223 6.957 1.00 81.62 101 LYS A O 1
ATOM 783 N N . GLN A 1 102 ? 3.702 6.688 6.455 1.00 80.50 102 GLN A N 1
ATOM 784 C CA . GLN A 1 102 ? 4.640 5.653 5.996 1.00 80.50 102 GLN A CA 1
ATOM 785 C C . GLN A 1 102 ? 4.626 5.450 4.478 1.00 80.50 102 GLN A C 1
ATOM 787 O O . GLN A 1 102 ? 5.419 4.667 3.963 1.00 80.50 102 GLN A O 1
ATOM 792 N N . THR A 1 103 ? 3.735 6.140 3.769 1.00 80.06 103 THR A N 1
ATOM 793 C CA . THR A 1 103 ? 3.650 6.100 2.310 1.00 80.06 103 THR A CA 1
ATOM 794 C C . THR A 1 103 ? 4.840 6.800 1.663 1.00 80.06 103 THR A C 1
ATOM 796 O O . THR A 1 103 ? 5.275 7.857 2.120 1.00 80.06 103 THR A O 1
ATOM 799 N N . PHE A 1 104 ? 5.313 6.250 0.544 1.00 69.75 104 PHE A N 1
ATOM 800 C CA . PHE A 1 104 ? 6.282 6.915 -0.323 1.00 69.75 104 PHE A CA 1
ATOM 801 C C . PHE A 1 104 ? 5.615 7.453 -1.589 1.00 69.75 104 PHE A C 1
ATOM 803 O O . PHE A 1 104 ? 4.907 6.722 -2.279 1.00 69.75 104 PHE A O 1
ATOM 810 N N . GLY A 1 105 ? 5.881 8.725 -1.911 1.00 64.50 105 GLY A N 1
ATOM 811 C CA . GLY A 1 105 ? 5.610 9.328 -3.224 1.00 64.50 105 GLY A CA 1
ATOM 812 C C . GLY A 1 105 ? 4.139 9.475 -3.640 1.00 64.50 105 GLY A C 1
ATOM 813 O O . GLY A 1 105 ? 3.889 10.024 -4.708 1.00 64.50 105 GLY A O 1
ATOM 814 N N . ALA A 1 106 ? 3.186 9.018 -2.827 1.00 62.00 106 ALA A N 1
ATOM 815 C CA . ALA A 1 106 ? 1.751 9.159 -3.047 1.00 62.00 106 ALA A CA 1
ATOM 816 C C . ALA A 1 106 ? 1.102 9.887 -1.865 1.00 62.00 106 ALA A C 1
ATOM 818 O O . ALA A 1 106 ? 1.522 9.729 -0.717 1.00 62.00 106 ALA A O 1
ATOM 819 N N . ASP A 1 107 ? 0.058 10.667 -2.136 1.00 61.69 107 ASP A N 1
ATOM 820 C CA . ASP A 1 107 ? -0.712 11.297 -1.070 1.00 61.69 107 ASP A CA 1
ATOM 821 C C . ASP A 1 107 ? -1.527 10.241 -0.317 1.00 61.69 107 ASP A C 1
ATOM 823 O O . ASP A 1 107 ? -2.098 9.322 -0.912 1.00 61.69 107 ASP A O 1
ATOM 827 N N . ALA A 1 108 ? -1.604 10.392 1.005 1.00 58.41 108 ALA A N 1
ATOM 828 C CA . ALA A 1 108 ? -2.321 9.483 1.897 1.00 58.41 108 ALA A CA 1
ATOM 829 C C . ALA A 1 108 ? -3.768 9.229 1.453 1.00 58.41 108 ALA A C 1
ATOM 831 O O . ALA A 1 108 ? -4.245 8.100 1.525 1.00 58.41 108 ALA A O 1
ATOM 832 N N . ASP A 1 109 ? -4.434 10.270 0.952 1.00 59.31 109 ASP A N 1
ATOM 833 C CA . ASP A 1 109 ? -5.809 10.204 0.458 1.00 59.31 109 ASP A CA 1
ATOM 834 C C . ASP A 1 109 ? -5.917 9.439 -0.865 1.00 59.31 109 ASP A C 1
ATOM 836 O O . ASP A 1 109 ? -6.926 8.787 -1.119 1.00 59.31 109 ASP A O 1
ATOM 840 N N . THR A 1 110 ? -4.856 9.431 -1.677 1.00 65.12 110 THR A N 1
ATOM 841 C CA . THR A 1 110 ? -4.815 8.661 -2.927 1.00 65.12 110 THR A CA 1
ATOM 842 C C . THR A 1 110 ? -4.713 7.167 -2.637 1.00 65.12 110 THR A C 1
ATOM 844 O O . THR A 1 110 ? -5.409 6.379 -3.265 1.00 65.12 110 THR A O 1
ATOM 847 N N . LEU A 1 111 ? -3.897 6.759 -1.660 1.00 60.00 111 LEU A N 1
ATOM 848 C CA . LEU A 1 111 ? -3.766 5.348 -1.275 1.00 60.00 111 LEU A CA 1
ATOM 849 C C . LEU A 1 111 ? -4.897 4.856 -0.375 1.00 60.00 111 LEU A C 1
ATOM 851 O O . LEU A 1 111 ? -5.308 3.704 -0.492 1.00 60.00 111 LEU A O 1
ATOM 855 N N . ALA A 1 112 ? -5.421 5.714 0.500 1.00 57.38 112 ALA A N 1
ATOM 856 C CA . ALA A 1 112 ? -6.617 5.397 1.269 1.00 57.38 112 ALA A CA 1
ATOM 857 C C . ALA A 1 112 ? -7.843 5.284 0.351 1.00 57.38 112 ALA A C 1
ATOM 859 O O . ALA A 1 112 ? -8.665 4.406 0.567 1.00 57.38 112 ALA A O 1
ATOM 860 N N . GLY A 1 113 ? -7.929 6.115 -0.694 1.00 56.19 113 GLY A N 1
ATOM 861 C CA . GLY A 1 113 ? -8.974 6.062 -1.718 1.00 56.19 113 GLY A CA 1
ATOM 862 C C . GLY A 1 113 ? -8.770 4.988 -2.791 1.00 56.19 113 GLY A C 1
ATOM 863 O O . GLY A 1 113 ? -9.669 4.763 -3.602 1.00 56.19 113 GLY A O 1
ATOM 864 N N . GLN A 1 114 ? -7.625 4.293 -2.821 1.00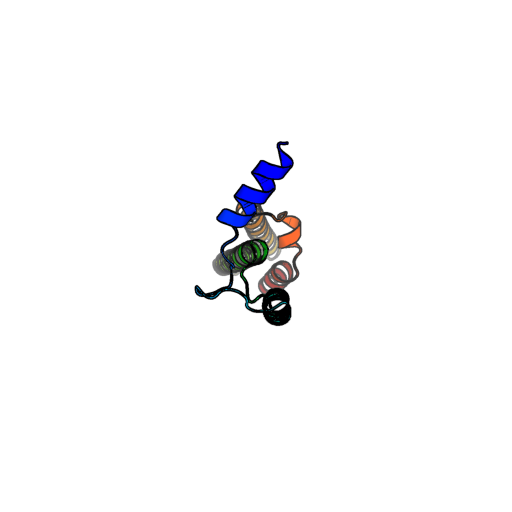 58.91 114 GLN A N 1
ATOM 865 C CA . GLN A 1 114 ? -7.479 3.121 -3.679 1.00 58.91 114 GLN A CA 1
ATOM 866 C C . GLN A 1 114 ? -8.424 2.024 -3.187 1.00 58.91 114 GLN A C 1
ATOM 868 O O . GLN A 1 114 ? -8.412 1.651 -2.013 1.00 58.91 114 GLN A O 1
ATOM 873 N N . ASN A 1 115 ? -9.198 1.465 -4.124 1.00 54.62 115 ASN A N 1
ATOM 874 C CA . ASN A 1 115 ? -10.244 0.465 -3.883 1.00 54.62 115 ASN A CA 1
ATOM 875 C C . ASN A 1 115 ? -9.824 -0.670 -2.931 1.00 54.62 115 ASN A C 1
ATOM 877 O O . ASN A 1 115 ? -10.677 -1.225 -2.255 1.00 54.62 115 ASN A O 1
ATOM 881 N N . GLY A 1 116 ? -8.535 -1.013 -2.837 1.00 60.78 116 GLY A N 1
ATOM 882 C CA . GLY A 1 116 ? -8.039 -2.045 -1.925 1.00 60.78 116 GLY A CA 1
ATOM 883 C C . GLY A 1 116 ? -8.189 -1.727 -0.430 1.00 60.78 116 GLY A C 1
ATOM 884 O O . GLY A 1 116 ? -8.487 -2.642 0.332 1.00 60.78 116 GLY A O 1
ATOM 885 N N . PHE A 1 117 ? -8.015 -0.473 0.004 1.00 65.88 117 PHE A N 1
ATOM 886 C CA . PHE A 1 117 ? -8.076 -0.118 1.430 1.00 65.88 117 PHE A CA 1
ATOM 887 C C . PHE A 1 117 ? -9.515 0.066 1.920 1.00 65.88 117 PHE A C 1
ATOM 889 O O . PHE A 1 117 ? -9.891 -0.556 2.910 1.00 65.88 117 PHE A O 1
ATOM 896 N N . GLU A 1 118 ? -10.345 0.831 1.201 1.00 68.69 118 GLU A N 1
ATOM 897 C CA . GLU A 1 118 ? -11.770 0.978 1.548 1.00 68.69 118 GLU A CA 1
ATOM 898 C C . GLU A 1 118 ? -12.509 -0.368 1.455 1.00 68.69 118 GLU A C 1
ATOM 900 O O . GLU A 1 118 ? -13.258 -0.708 2.363 1.00 68.69 118 GLU A O 1
ATOM 905 N N . THR A 1 119 ? -12.230 -1.206 0.441 1.00 66.81 119 THR A N 1
ATOM 906 C CA . THR A 1 119 ? -12.819 -2.564 0.368 1.00 66.81 119 THR A CA 1
ATOM 907 C C . THR A 1 119 ? -12.376 -3.436 1.545 1.00 66.81 119 THR A C 1
ATOM 909 O O . THR A 1 119 ? -13.168 -4.222 2.066 1.00 66.81 119 THR A O 1
ATOM 912 N N . ALA A 1 120 ? -11.119 -3.314 1.984 1.00 67.12 120 ALA A N 1
ATOM 913 C CA . ALA A 1 120 ? -10.618 -4.060 3.134 1.00 67.12 120 ALA A CA 1
ATOM 914 C C . ALA A 1 120 ? -11.240 -3.581 4.453 1.00 67.12 120 ALA A C 1
ATOM 916 O O . ALA A 1 120 ? -11.568 -4.413 5.296 1.00 67.12 120 ALA A O 1
ATOM 917 N N . ILE A 1 121 ? -11.439 -2.270 4.626 1.00 70.31 121 ILE A N 1
ATOM 918 C CA . ILE A 1 121 ? -12.151 -1.709 5.781 1.00 70.31 121 ILE A CA 1
ATOM 919 C C . ILE A 1 121 ? -13.609 -2.163 5.778 1.00 70.31 121 ILE A C 1
ATOM 921 O O . ILE A 1 121 ? -14.077 -2.680 6.789 1.00 70.31 121 ILE A O 1
ATOM 925 N N . ASP A 1 122 ? -14.310 -2.033 4.653 1.00 72.31 122 ASP A N 1
ATOM 926 C CA . ASP A 1 122 ? -15.704 -2.464 4.519 1.00 72.31 122 ASP A CA 1
ATOM 927 C C . ASP A 1 122 ? -15.874 -3.955 4.828 1.00 72.31 122 ASP A C 1
ATOM 929 O O . ASP A 1 122 ? -16.886 -4.354 5.395 1.00 72.31 122 ASP A O 1
ATOM 933 N N . GLY A 1 123 ? -14.891 -4.787 4.475 1.00 67.81 123 GLY A N 1
ATOM 934 C CA . GLY A 1 123 ? -14.883 -6.209 4.820 1.00 67.81 123 GLY A CA 1
ATOM 935 C C . GLY A 1 123 ? -14.582 -6.506 6.294 1.00 67.81 123 GLY A C 1
ATOM 936 O O . GLY A 1 123 ? -14.908 -7.592 6.759 1.00 67.81 123 GLY A O 1
ATOM 937 N N . ILE A 1 124 ? -13.955 -5.579 7.026 1.00 65.75 124 ILE A N 1
ATOM 938 C CA . ILE A 1 124 ? -13.689 -5.704 8.470 1.00 65.75 124 ILE A CA 1
ATOM 939 C C . ILE A 1 124 ? -14.868 -5.176 9.302 1.00 65.75 124 ILE A C 1
ATOM 941 O O . ILE A 1 124 ? -15.088 -5.658 10.410 1.00 65.75 124 ILE A O 1
ATOM 945 N N . LEU A 1 125 ? -15.594 -4.176 8.794 1.00 63.59 125 LEU A N 1
ATOM 946 C CA . LEU A 1 125 ? -16.685 -3.500 9.505 1.00 63.59 125 LEU A CA 1
ATOM 947 C C . LEU A 1 125 ? -18.084 -4.088 9.239 1.00 63.59 125 LEU A C 1
ATOM 949 O O . LEU A 1 125 ? -19.034 -3.673 9.902 1.00 63.59 125 LEU A O 1
ATOM 953 N N . LYS A 1 126 ? -18.220 -5.009 8.280 1.00 59.00 126 LYS A N 1
ATOM 954 C CA . LYS A 1 126 ? -19.442 -5.793 8.029 1.00 59.00 126 LYS A CA 1
ATOM 955 C C . LYS A 1 126 ? -19.429 -7.096 8.816 1.00 59.00 126 LYS A C 1
ATOM 957 O O . LYS A 1 126 ? -20.525 -7.485 9.274 1.00 59.00 126 LYS A O 1
#

pLDDT: mean 73.56, std 10.55, range [51.59, 88.56]

Organism: NCBI:txid156174

Nearest PDB structures (foldseek):
  5bw9-assembly1_G  TM=2.660E-01  e=5.880E+00  Saccharomyces cerevisiae S288C
  8hhl-assembly1_A  TM=2.591E-01  e=6.570E+00  Mycolicibacterium mucogenicum
  4l6y-assembly1_A  TM=2.531E-01  e=8.670E+00  Homo sapiens

Mean predicted aligned error: 15.37 Å